Protein AF-A0A292IHE7-F1 (afdb_monomer)

Nearest PDB structures (foldseek):
  7bl6-assembly1_3  TM=9.713E-01  e=9.433E-06  Escherichia coli K-12
  8fn2-assembly1_g  TM=9.422E-01  e=2.121E-05  Borreliella burgdorferi B31
  4v7a-assembly1_B3  TM=9.054E-01  e=1.009E-05  Escherichia coli K-12
  7azs-assembly1_L35A  TM=9.244E-01  e=2.598E-05  Thermus thermophilus HB8
  6nsh-assembly2_Y8  TM=9.262E-01  e=7.653E-05  Thermus thermophilus HB8

Organism: NCBI:txid572419

Secondary structure (DSSP, 8-state):
------TTSHHHHHHHHHHHHHHHHHHHHTTTTHHHHHHHHHHHH--PPSS-SSTTS--------------HHHHHH-EE-TTSPEEEE-SSSSTT-TTS-HHHHHHHHSEEEPPHHHHHHHHHHHT-

Foldseek 3Di:
DDDDDDPPPPVVVVVVVVVVVVVVVVVVVVVVPVVVVVVVVVVVVPPDDPDPPVPVVPPDPPPPPDDDDADPVLVVAWDADPVRWIKGQAPDQPPPVVVDDPVVNVVRRDIDTDDPVCPVVSCSRGVD

InterPro domains:
  IPR001706 Large ribosomal subunit protein bL35 [MF_00514] (65-128)
  IPR001706 Large ribosomal subunit protein bL35 [PR00064] (67-84)
  IPR001706 Large ribosomal subunit protein bL35 [PR00064] (85-99)
  IPR001706 Large ribosomal subunit protein bL35 [PR00064] (100-118)
  IPR001706 Large ribosomal subunit protein bL35 [PTHR33343] (61-126)
  IPR001706 Large ribosomal subunit protein bL35 [TIGR00001] (66-127)
  IPR018265 Large ribosomal subunit protein bL35, conserved site [PS00936] (69-95)
  IPR021137 Large ribosomal subunit protein bL35-like [PF01632] (66-126)
  IPR037229 Large ribosomal subunit protein bL35 superfamily [G3DSA:4.10.410.60] (65-127)
  IPR037229 Large ribosomal subunit protein bL35 superfamily [SSF143034] (66-126)

Mean predicted aligned error: 18.73 Å

Sequence (128 aa):
MKSLINFSKVSWEWLVIVAKLVKSLAALLQICTKPWLYLTKIASQLKLQPGLMNLTIIQKEEVPMPKMKTKSAAAKRFKVTKTGKIKRKHAYTSHLAPNKTTKQKRQLRKVGVVHETQLKTIKALLQD

Radius of gyration: 48.32 Å; Cα contacts (8 Å, |Δi|>4): 58; chains: 1; bounding box: 78×92×119 Å

Solvent-accessible surface area (backbone atoms only — not comparable to full-atom values): 8335 Å² total; per-residue (Å²): 132,82,89,84,81,81,92,75,68,73,72,63,58,55,53,52,51,53,52,53,52,54,55,53,54,54,56,60,60,55,66,74,55,51,62,63,63,50,56,55,56,56,58,65,71,61,78,65,75,88,90,71,90,70,64,90,76,59,79,73,75,77,73,70,78,83,69,88,70,58,41,65,73,52,58,75,56,44,46,76,43,98,86,70,51,48,36,33,73,52,75,79,69,71,73,73,42,81,84,47,54,73,68,56,54,59,59,44,70,46,76,42,70,67,57,76,89,53,46,67,64,52,34,68,39,56,76,107

pLDDT: mean 74.95, std 18.29, range [40.03, 96.94]

Structure (mmCIF, N/CA/C/O backbone):
data_AF-A0A292IHE7-F1
#
_entry.id   AF-A0A292IHE7-F1
#
loop_
_atom_site.group_PDB
_atom_site.id
_atom_site.type_symbol
_atom_site.label_atom_id
_atom_site.label_alt_id
_atom_site.label_comp_id
_atom_site.label_asym_id
_atom_site.label_entity_id
_atom_site.label_seq_id
_atom_site.pdbx_PDB_ins_code
_atom_site.Cartn_x
_atom_site.Cartn_y
_atom_site.Cartn_z
_atom_site.occupancy
_atom_site.B_iso_or_equiv
_atom_site.auth_seq_id
_atom_site.auth_comp_id
_atom_site.auth_asym_id
_atom_site.auth_atom_id
_atom_site.pdbx_PDB_model_num
ATOM 1 N N . MET A 1 1 ? -57.594 -74.720 99.502 1.00 40.03 1 MET A N 1
ATOM 2 C CA . MET A 1 1 ? -58.174 -74.814 98.144 1.00 40.03 1 MET A CA 1
ATOM 3 C C . MET A 1 1 ? -58.340 -73.408 97.579 1.00 40.03 1 MET A C 1
ATOM 5 O O . MET A 1 1 ? -58.918 -72.585 98.265 1.00 40.03 1 MET A O 1
ATOM 9 N N . LYS A 1 2 ? -57.766 -73.172 96.387 1.00 43.69 2 LYS A N 1
ATOM 10 C CA . LYS A 1 2 ? -58.148 -72.218 95.319 1.00 43.69 2 LYS A CA 1
ATOM 11 C C . LYS A 1 2 ? -58.761 -70.878 95.770 1.00 43.69 2 LYS A C 1
ATOM 13 O O . LYS A 1 2 ? -59.907 -70.821 96.184 1.00 43.69 2 LYS A O 1
ATOM 18 N N . SER A 1 3 ? -57.995 -69.787 95.773 1.00 46.31 3 SER A N 1
ATOM 19 C CA . SER A 1 3 ? -57.832 -68.877 94.621 1.00 46.31 3 SER A CA 1
ATOM 20 C C . SER A 1 3 ? -59.163 -68.448 93.993 1.00 46.31 3 SER A C 1
ATOM 22 O O . SER A 1 3 ? -59.664 -69.109 93.084 1.00 46.31 3 SER A O 1
ATOM 24 N N . LEU A 1 4 ? -59.670 -67.289 94.407 1.00 53.81 4 LEU A N 1
ATOM 25 C CA . LEU A 1 4 ? -60.484 -66.451 93.535 1.00 53.81 4 LEU A CA 1
ATOM 26 C C . LEU A 1 4 ? -59.736 -65.140 93.311 1.00 53.81 4 LEU A C 1
ATOM 28 O O . LEU A 1 4 ? -59.506 -64.338 94.211 1.00 53.81 4 LEU A O 1
ATOM 32 N N . ILE A 1 5 ? -59.250 -65.047 92.081 1.00 57.84 5 ILE A N 1
ATOM 33 C CA . ILE A 1 5 ? -58.450 -63.990 91.489 1.00 57.84 5 ILE A CA 1
ATOM 34 C C . ILE A 1 5 ? -59.383 -62.817 91.182 1.00 57.84 5 ILE A C 1
ATOM 36 O O . ILE A 1 5 ? -60.389 -62.980 90.496 1.00 57.84 5 ILE A O 1
ATOM 40 N N . ASN A 1 6 ? -59.036 -61.633 91.684 1.00 52.97 6 ASN A N 1
ATOM 41 C CA . ASN A 1 6 ? -59.725 -60.385 91.372 1.00 52.97 6 ASN A CA 1
ATOM 42 C C . ASN A 1 6 ? -59.423 -59.966 89.921 1.00 52.97 6 ASN A C 1
ATOM 44 O O . ASN A 1 6 ? -58.315 -59.534 89.595 1.00 52.97 6 ASN A O 1
ATOM 48 N N . PHE A 1 7 ? -60.430 -60.087 89.057 1.00 54.72 7 PHE A N 1
ATOM 49 C CA . PHE A 1 7 ? -60.444 -59.680 87.650 1.00 54.72 7 PHE A CA 1
ATOM 50 C C . PHE A 1 7 ? -60.655 -58.159 87.523 1.00 54.72 7 PHE A C 1
ATOM 52 O O . PHE A 1 7 ? -61.673 -57.697 87.022 1.00 54.72 7 PHE A O 1
ATOM 59 N N . SER A 1 8 ? -59.726 -57.345 88.033 1.00 56.97 8 SER A N 1
ATOM 60 C CA . SER A 1 8 ? -59.827 -55.876 87.901 1.00 56.97 8 SER A CA 1
ATOM 61 C C . SER A 1 8 ? -58.521 -55.156 87.561 1.00 56.97 8 SER A C 1
ATOM 63 O O . SER A 1 8 ? -58.538 -5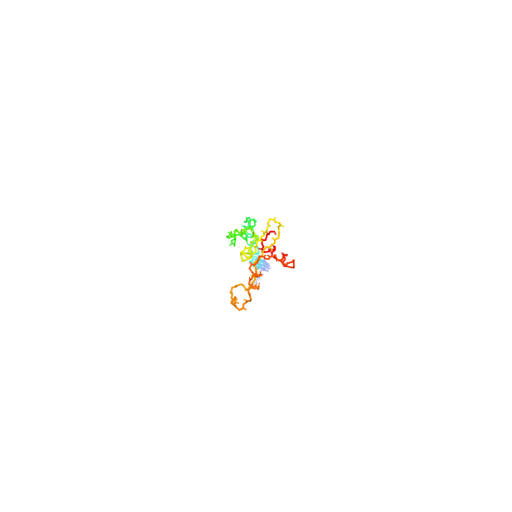3.955 87.302 1.00 56.97 8 SER A O 1
ATOM 65 N N . LYS A 1 9 ? -57.386 -55.865 87.481 1.00 51.75 9 LYS A N 1
ATOM 66 C CA . LYS A 1 9 ? -56.069 -55.240 87.237 1.00 51.75 9 LYS A CA 1
ATOM 67 C C . LYS A 1 9 ? -55.510 -55.379 85.817 1.00 51.75 9 LYS A C 1
ATOM 69 O O . LYS A 1 9 ? -54.511 -54.744 85.514 1.00 51.75 9 LYS A O 1
ATOM 74 N N . VAL A 1 10 ? -56.161 -56.119 84.916 1.00 56.53 10 VAL A N 1
ATOM 75 C CA . VAL A 1 10 ? -55.600 -56.378 83.570 1.00 56.53 10 VAL A CA 1
ATOM 76 C C . VAL A 1 10 ? -55.909 -55.257 82.558 1.00 56.53 10 VAL A C 1
ATOM 78 O O . VAL A 1 10 ? -55.227 -55.131 81.547 1.00 56.53 10 VAL A O 1
ATOM 81 N N . SER A 1 11 ? -56.878 -54.375 82.832 1.00 56.53 11 SER A N 1
ATOM 82 C CA . SER A 1 11 ? -57.312 -53.354 81.858 1.00 56.53 11 SER A CA 1
ATOM 83 C C . SER A 1 11 ? -56.408 -52.117 81.778 1.00 56.53 11 SER A C 1
ATOM 85 O O . SER A 1 11 ? -56.376 -51.455 80.744 1.00 56.53 11 SER A O 1
ATOM 87 N N . TRP A 1 12 ? -55.682 -51.776 82.845 1.00 56.81 12 TRP A N 1
ATOM 88 C CA . TRP A 1 12 ? -54.920 -50.520 82.908 1.00 56.81 12 TRP A CA 1
ATOM 89 C C . TRP A 1 12 ? -53.448 -50.689 82.521 1.00 56.81 12 TRP A C 1
ATOM 91 O O . TRP A 1 12 ? -52.843 -49.754 82.000 1.00 56.81 12 TRP A O 1
ATOM 101 N N . GLU A 1 13 ? -52.881 -51.887 82.676 1.00 66.12 13 GLU A N 1
ATOM 102 C CA . GLU A 1 13 ? -51.496 -52.158 82.269 1.00 66.12 13 GLU A CA 1
ATOM 103 C C . GLU A 1 13 ? -51.350 -52.242 80.743 1.00 66.12 13 GLU A C 1
ATOM 105 O O . GLU A 1 13 ? -50.416 -51.669 80.180 1.00 66.12 13 GLU A O 1
ATOM 110 N N . TRP A 1 14 ? -52.320 -52.845 80.045 1.00 61.38 14 TRP A N 1
ATOM 111 C CA . TRP A 1 14 ? -52.325 -52.906 78.579 1.00 61.38 14 TRP A CA 1
ATOM 112 C C . TRP A 1 14 ? -52.486 -51.529 77.927 1.00 61.38 14 TRP A C 1
ATOM 114 O O . TRP A 1 14 ? -51.802 -51.235 76.947 1.00 61.38 14 TRP 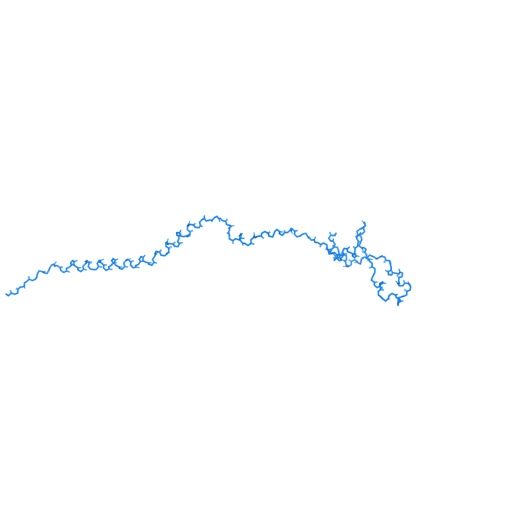A O 1
ATOM 124 N N . LEU A 1 15 ? -53.302 -50.642 78.504 1.00 66.88 15 LEU A N 1
ATOM 125 C CA . LEU A 1 15 ? -53.436 -49.261 78.024 1.00 66.88 15 LEU A CA 1
ATOM 126 C C . LEU A 1 15 ? -52.133 -48.464 78.180 1.00 66.88 15 LEU A C 1
ATOM 128 O O . LEU A 1 15 ? -51.765 -47.701 77.286 1.00 66.88 15 LEU A O 1
ATOM 132 N N . VAL A 1 16 ? -51.388 -48.674 79.270 1.00 70.12 16 VAL A N 1
ATOM 133 C CA . VAL A 1 16 ? -50.078 -48.033 79.476 1.00 70.12 16 VAL A CA 1
ATOM 134 C C . VAL A 1 16 ? -49.032 -48.574 78.497 1.00 70.12 16 VAL A C 1
ATOM 136 O O . VAL A 1 16 ? -48.207 -47.801 78.003 1.00 70.12 16 VAL A O 1
ATOM 139 N N . ILE A 1 17 ? -49.072 -49.867 78.171 1.00 71.94 17 ILE A N 1
ATOM 140 C CA . ILE A 1 17 ? -48.170 -50.481 77.186 1.00 71.94 17 ILE A CA 1
ATOM 141 C C . ILE A 1 17 ? -48.469 -49.955 75.776 1.00 71.94 17 ILE A C 1
ATOM 143 O O . ILE A 1 17 ? -47.548 -49.503 75.095 1.00 71.94 17 ILE A O 1
ATOM 147 N N . VAL A 1 18 ? -49.742 -49.903 75.367 1.00 72.12 18 VAL A N 1
ATOM 148 C CA . VAL A 1 18 ? -50.152 -49.338 74.068 1.00 72.12 18 VAL A CA 1
ATOM 149 C C . VAL A 1 18 ? -49.780 -47.851 73.976 1.00 72.12 18 VAL A C 1
ATOM 151 O O . VAL A 1 18 ? -49.217 -47.417 72.971 1.00 72.12 18 VAL A O 1
ATOM 154 N N . ALA A 1 19 ? -49.972 -47.071 75.045 1.00 69.50 19 ALA A N 1
ATOM 155 C CA . ALA A 1 19 ? -49.578 -45.660 75.079 1.00 69.50 19 ALA A CA 1
ATOM 156 C C . ALA A 1 19 ? -48.050 -45.450 75.022 1.00 69.50 19 ALA A C 1
ATOM 158 O O . ALA A 1 19 ? -47.587 -44.486 74.405 1.00 69.50 19 ALA A O 1
ATOM 159 N N . LYS A 1 20 ? -47.251 -46.337 75.634 1.00 70.75 20 LYS A N 1
ATOM 160 C CA . LYS A 1 20 ? -45.780 -46.325 75.512 1.00 70.75 20 LYS A CA 1
ATOM 161 C C . LYS A 1 20 ? -45.330 -46.688 74.093 1.00 70.75 20 LYS A C 1
ATOM 163 O O . LYS A 1 20 ? -44.393 -46.069 73.591 1.00 70.75 20 LYS A O 1
ATOM 168 N N . LEU A 1 21 ? -46.030 -47.606 73.423 1.00 70.50 21 LEU A N 1
ATOM 169 C CA . LEU A 1 21 ? -45.733 -48.009 72.045 1.00 70.50 21 LEU A CA 1
ATOM 170 C C . LEU A 1 21 ? -46.022 -46.876 71.042 1.00 70.50 21 LEU A C 1
ATOM 172 O O . LEU A 1 21 ? -45.179 -46.563 70.202 1.00 70.50 21 LEU A O 1
ATOM 176 N N . VAL A 1 22 ? -47.159 -46.185 71.190 1.00 69.50 22 VAL A N 1
ATOM 177 C CA . VAL A 1 22 ? -47.534 -45.034 70.340 1.00 69.50 22 VAL A CA 1
ATOM 178 C C . VAL A 1 22 ? -46.568 -43.855 70.523 1.00 69.50 22 VAL A C 1
ATOM 180 O O . VAL A 1 22 ? -46.168 -43.221 69.546 1.00 69.50 22 VAL A O 1
ATOM 183 N N . LYS A 1 23 ? -46.117 -43.586 71.756 1.00 63.31 23 LYS A N 1
ATOM 184 C CA . LYS A 1 23 ? -45.116 -42.537 72.031 1.00 63.31 23 LYS A CA 1
ATOM 185 C C . LYS A 1 23 ? -43.727 -42.877 71.473 1.00 63.31 23 LYS A C 1
ATOM 187 O O . LYS A 1 23 ? -43.002 -41.967 71.078 1.00 63.31 23 LYS A O 1
ATOM 192 N N . SER A 1 24 ? -43.370 -44.161 71.395 1.00 65.31 24 SER A N 1
ATOM 193 C CA . SER A 1 24 ? -42.098 -44.611 70.813 1.00 65.31 24 SER A CA 1
ATOM 194 C C . SER A 1 24 ? -42.094 -44.516 69.277 1.00 65.31 24 SER A C 1
ATOM 196 O O . SER A 1 24 ? -41.114 -44.055 68.693 1.00 65.31 24 SER A O 1
ATOM 198 N N . LEU A 1 25 ? -43.223 -44.815 68.618 1.00 65.25 25 LEU A N 1
ATOM 199 C CA . LEU A 1 25 ? -43.387 -44.607 67.170 1.00 65.25 25 LEU A CA 1
ATOM 200 C C . LEU A 1 25 ? -43.362 -43.120 66.764 1.00 65.25 25 LEU A C 1
ATOM 202 O O . LEU A 1 25 ? -42.773 -42.774 65.740 1.00 65.25 25 LEU A O 1
ATOM 206 N N . ALA A 1 26 ? -43.938 -42.224 67.572 1.00 62.81 26 ALA A N 1
ATOM 207 C CA . ALA A 1 26 ? -43.907 -40.781 67.304 1.00 62.81 26 ALA A CA 1
ATOM 208 C C . ALA A 1 26 ? -42.484 -40.184 67.376 1.00 62.81 26 ALA A C 1
ATOM 210 O O . ALA A 1 26 ? -42.155 -39.275 66.612 1.00 62.81 26 ALA A O 1
ATOM 211 N N . ALA A 1 27 ? -41.617 -40.729 68.238 1.00 60.53 27 ALA A N 1
ATOM 212 C CA . ALA A 1 27 ? -40.221 -40.301 68.355 1.00 60.53 27 ALA A CA 1
ATOM 213 C C . ALA A 1 27 ? -39.372 -40.696 67.129 1.00 60.53 27 ALA A C 1
ATOM 215 O O . ALA A 1 27 ? -38.483 -39.942 66.727 1.00 60.53 27 ALA A O 1
ATOM 216 N N . LEU A 1 28 ? -39.682 -41.827 66.483 1.00 61.31 28 LEU A N 1
AT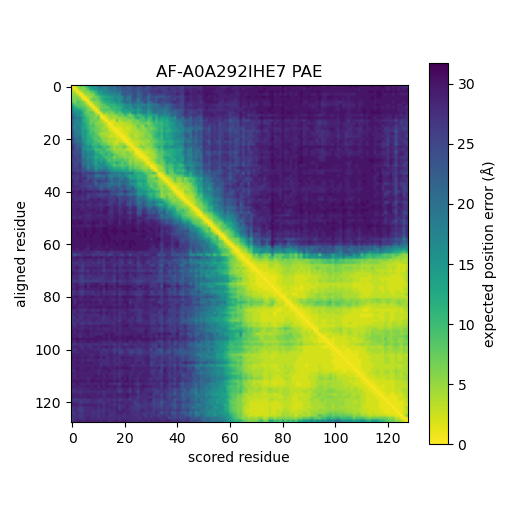OM 217 C CA . LEU A 1 28 ? -39.019 -42.266 65.248 1.00 61.31 28 LEU A CA 1
ATOM 218 C C . LEU A 1 28 ? -39.412 -41.401 64.034 1.00 61.31 28 LEU A C 1
ATOM 220 O O . LEU A 1 28 ? -38.574 -41.120 63.178 1.00 61.31 28 LEU A O 1
ATOM 224 N N . LEU A 1 29 ? -40.640 -40.873 64.005 1.00 59.25 29 LEU A N 1
ATOM 225 C CA . LEU A 1 29 ? -41.103 -39.916 62.986 1.00 59.25 29 LEU A CA 1
ATOM 226 C C . LEU A 1 29 ? -40.439 -38.527 63.095 1.00 59.25 29 LEU A C 1
ATOM 228 O O . LEU A 1 29 ? -40.374 -37.791 62.110 1.00 59.25 29 LEU A O 1
ATOM 232 N N . GLN A 1 30 ? -39.885 -38.164 64.256 1.00 56.44 30 GLN A N 1
ATOM 233 C CA . GLN A 1 30 ? -39.194 -36.882 64.470 1.00 56.44 30 GLN A CA 1
ATOM 234 C C . GLN A 1 30 ? -37.696 -36.901 64.138 1.00 56.44 30 GLN A C 1
ATOM 236 O O . GLN A 1 30 ? -37.070 -35.838 64.116 1.00 56.44 30 GLN A O 1
ATOM 241 N N . ILE A 1 31 ? -37.118 -38.066 63.832 1.00 58.31 31 ILE A N 1
ATOM 242 C CA . ILE A 1 31 ? -35.734 -38.180 63.344 1.00 58.31 31 ILE A CA 1
ATOM 243 C C . ILE A 1 31 ? -35.664 -37.899 61.830 1.00 58.31 31 ILE A C 1
ATOM 245 O O . ILE A 1 31 ? -34.673 -37.347 61.359 1.00 58.31 31 ILE A O 1
ATOM 249 N N . CYS A 1 32 ? -36.741 -38.149 61.073 1.00 54.09 32 CYS A N 1
ATOM 250 C CA . CYS A 1 32 ? -36.788 -37.889 59.625 1.00 54.09 32 CYS A CA 1
ATOM 251 C C . CYS A 1 32 ? -37.187 -36.455 59.216 1.00 54.09 32 CYS A C 1
ATOM 253 O O . CYS A 1 32 ? -36.951 -36.078 58.073 1.00 54.09 32 CYS A O 1
ATOM 255 N N . THR A 1 33 ? -37.756 -35.623 60.100 1.00 54.34 33 THR A N 1
ATOM 256 C CA . THR A 1 33 ? -38.211 -34.255 59.736 1.00 54.34 33 THR A CA 1
ATOM 257 C C . THR A 1 33 ? -37.251 -33.134 60.141 1.00 54.34 33 THR A C 1
ATOM 259 O O . THR A 1 33 ? -37.334 -32.016 59.630 1.00 54.34 33 THR A O 1
ATOM 262 N N . LYS A 1 34 ? -36.291 -33.407 61.029 1.00 53.88 34 LYS A N 1
ATOM 263 C CA . LYS A 1 34 ? -35.301 -32.416 61.484 1.00 53.88 34 LYS A CA 1
ATOM 264 C C . LYS A 1 34 ? -34.150 -32.098 60.510 1.00 53.88 34 LYS A C 1
ATOM 266 O O . LYS A 1 34 ? -33.569 -31.026 60.684 1.00 53.88 34 LYS A O 1
ATOM 271 N N . PRO A 1 35 ? -33.837 -32.898 59.467 1.00 54.22 35 PRO A N 1
ATOM 272 C CA . PRO A 1 35 ? -32.887 -32.472 58.434 1.00 54.22 35 PRO A CA 1
ATOM 273 C C . PRO A 1 35 ? -33.396 -31.269 57.623 1.00 54.22 35 PRO A C 1
ATOM 275 O O . PRO A 1 35 ? -32.624 -30.369 57.298 1.00 54.22 35 PRO A O 1
ATOM 278 N N . TRP A 1 36 ? -34.708 -31.194 57.362 1.00 52.53 36 TRP A N 1
ATOM 279 C CA . TRP A 1 36 ? -35.309 -30.110 56.571 1.00 52.53 36 TRP A CA 1
ATOM 280 C C . TRP A 1 36 ? -35.261 -28.759 57.307 1.00 52.53 36 TRP A C 1
ATOM 282 O O . TRP A 1 36 ? -34.972 -27.727 56.705 1.00 52.53 36 TRP A O 1
ATOM 292 N N . LEU A 1 37 ? -35.471 -28.752 58.628 1.00 56.94 37 LEU A N 1
ATOM 293 C CA . LEU A 1 37 ? -35.413 -27.534 59.453 1.00 56.94 37 LEU A CA 1
ATOM 294 C C . LEU A 1 37 ? -33.982 -27.062 59.766 1.00 56.94 37 LEU A C 1
ATOM 296 O O . LEU A 1 37 ? -33.786 -25.905 60.137 1.00 56.94 37 LEU A O 1
ATOM 300 N N . TYR A 1 38 ? -32.977 -27.926 59.609 1.00 57.38 38 TYR A N 1
ATOM 301 C CA . TYR A 1 38 ? -31.568 -27.536 59.719 1.00 57.38 38 TYR A CA 1
ATOM 302 C C . TYR A 1 38 ? -31.056 -26.909 58.408 1.00 57.38 38 TYR A C 1
ATOM 304 O O . TYR A 1 38 ? -30.306 -25.932 58.438 1.00 57.38 38 TYR A O 1
ATOM 312 N N . LEU A 1 39 ? -31.558 -27.373 57.256 1.00 56.34 39 LEU A N 1
ATOM 313 C CA . LEU A 1 39 ? -31.250 -26.809 55.936 1.00 56.34 39 LEU A CA 1
ATOM 314 C C . LEU A 1 39 ? -31.802 -25.385 55.738 1.00 56.34 39 LEU A C 1
ATOM 316 O O . LEU A 1 39 ? -31.134 -24.550 55.128 1.00 56.34 39 LEU A O 1
ATOM 320 N N . THR A 1 40 ? -32.963 -25.048 56.308 1.00 58.22 40 THR A N 1
ATOM 321 C CA . THR A 1 40 ? -33.513 -23.680 56.214 1.00 58.22 40 THR A CA 1
ATOM 322 C C . THR A 1 40 ? -32.809 -22.678 57.134 1.00 58.22 40 THR A C 1
ATOM 324 O O . THR A 1 40 ? -32.756 -21.488 56.823 1.00 58.22 40 THR A O 1
ATOM 327 N N . LYS A 1 41 ? -32.209 -23.137 58.239 1.00 55.47 41 LYS A N 1
ATOM 328 C CA . LYS A 1 41 ? -31.464 -22.281 59.179 1.00 55.47 41 LYS A CA 1
ATOM 329 C C . LYS A 1 41 ? -30.033 -21.988 58.710 1.00 55.47 41 LYS A C 1
ATOM 331 O O . LYS A 1 41 ? -29.528 -20.899 58.969 1.00 55.47 41 LYS A O 1
ATOM 336 N N . ILE A 1 42 ? -29.417 -22.903 57.952 1.00 56.28 42 ILE A N 1
ATOM 337 C CA . ILE A 1 42 ? -28.174 -22.632 57.203 1.00 56.28 42 ILE A CA 1
ATOM 338 C C . ILE A 1 42 ? -28.448 -21.643 56.058 1.00 56.28 42 ILE A C 1
ATOM 340 O O . ILE A 1 42 ? -27.685 -20.696 55.870 1.00 56.28 4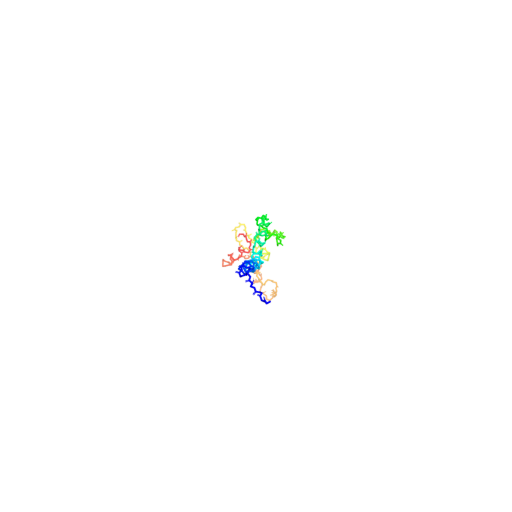2 ILE A O 1
ATOM 344 N N . ALA A 1 43 ? -29.578 -21.781 55.355 1.00 54.72 43 ALA A N 1
AT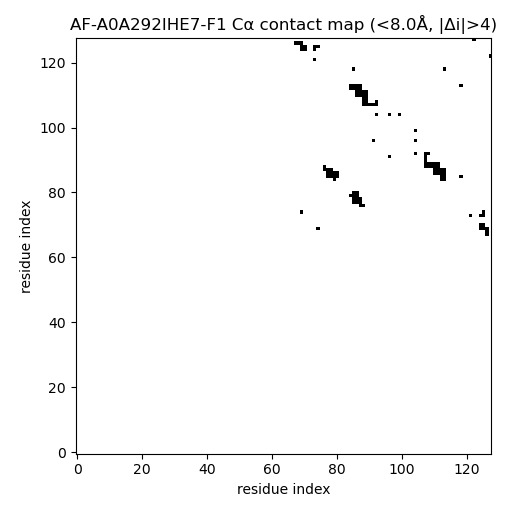OM 345 C CA . ALA A 1 43 ? -29.968 -20.844 54.299 1.00 54.72 43 ALA A CA 1
ATOM 346 C C . ALA A 1 43 ? -30.254 -19.417 54.819 1.00 54.72 43 ALA A C 1
ATOM 348 O O . ALA A 1 43 ? -30.042 -18.451 54.090 1.00 54.72 43 ALA A O 1
ATOM 349 N N . SER A 1 44 ? -30.682 -19.249 56.080 1.00 56.62 44 SER A N 1
ATOM 350 C CA . SER A 1 44 ? -30.944 -17.918 56.655 1.00 56.62 44 SER A CA 1
ATOM 351 C C . SER A 1 44 ? -29.695 -17.190 57.172 1.00 56.62 44 SER A C 1
ATOM 353 O O . SER A 1 44 ? -29.753 -15.977 57.362 1.00 56.62 44 SER A O 1
ATOM 355 N N . GLN A 1 45 ? -28.588 -17.902 57.421 1.00 53.09 45 GLN A N 1
ATOM 356 C CA . GLN A 1 45 ? -27.300 -17.327 57.851 1.00 53.09 45 GLN A CA 1
ATOM 357 C C . GLN A 1 45 ? -26.399 -16.927 56.668 1.00 53.09 45 GLN A C 1
ATOM 359 O O . GLN A 1 45 ? -25.421 -16.210 56.848 1.00 53.09 45 GLN A O 1
ATOM 364 N N . LEU A 1 46 ? -26.767 -17.294 55.438 1.00 54.16 46 LEU A N 1
ATOM 365 C CA . LEU A 1 46 ? -26.173 -16.774 54.204 1.00 54.16 46 LEU A CA 1
ATOM 366 C C . LEU A 1 46 ? -26.988 -15.589 53.664 1.00 54.16 46 LEU A C 1
ATOM 368 O O . LEU A 1 46 ? -27.326 -15.516 52.488 1.00 54.16 46 LEU A O 1
ATOM 372 N N . LYS A 1 47 ? -27.271 -14.608 54.524 1.00 56.28 47 LYS A N 1
ATOM 373 C CA . LYS A 1 47 ? -27.459 -13.219 54.080 1.00 56.28 47 LYS A CA 1
ATOM 374 C C . LYS A 1 47 ? -26.088 -12.541 54.032 1.00 56.28 47 LYS A C 1
ATOM 376 O O . LYS A 1 47 ? -25.836 -11.568 54.735 1.00 56.28 47 LYS A O 1
ATOM 381 N N . LEU A 1 48 ? -25.195 -13.086 53.207 1.00 53.53 48 LEU A N 1
ATOM 382 C CA . LEU A 1 48 ? -24.087 -12.313 52.662 1.00 53.53 48 LEU A CA 1
ATOM 383 C C . LEU A 1 48 ? -24.591 -11.614 51.401 1.00 53.53 48 LEU A C 1
ATOM 385 O O . LEU A 1 48 ? -25.457 -12.106 50.683 1.00 53.53 48 LEU A O 1
ATOM 389 N N . GLN A 1 49 ? -24.099 -10.402 51.234 1.00 49.12 49 GLN A N 1
ATOM 390 C CA . GLN A 1 49 ? -24.599 -9.375 50.343 1.00 49.12 49 GLN A CA 1
ATOM 391 C C . GLN A 1 49 ? -24.763 -9.821 48.873 1.00 49.12 49 GLN A C 1
ATOM 393 O O . GLN A 1 49 ? -24.047 -10.701 48.391 1.00 49.12 49 GLN A O 1
ATOM 398 N N . PRO A 1 50 ? -25.720 -9.197 48.159 1.00 60.31 50 PRO A N 1
ATOM 399 C CA . PRO A 1 50 ? -26.037 -9.483 46.763 1.00 60.31 50 PRO A CA 1
ATOM 400 C C . PRO A 1 50 ? -24.830 -9.226 45.848 1.00 60.31 50 PRO A C 1
ATOM 402 O O . PRO A 1 50 ? -24.156 -8.211 45.981 1.00 60.31 50 PRO A O 1
ATOM 405 N N . GLY A 1 51 ? -24.592 -10.117 44.879 1.00 52.28 51 GLY A N 1
ATOM 406 C CA . GLY A 1 51 ? -23.692 -9.840 43.751 1.00 52.28 51 GLY A CA 1
ATOM 407 C C . GLY A 1 51 ? -22.206 -10.160 43.947 1.00 52.28 51 GLY A C 1
ATOM 408 O O . GLY A 1 51 ? -21.368 -9.416 43.454 1.00 52.28 51 GLY A O 1
ATOM 409 N N . LEU A 1 52 ? -21.856 -11.262 44.621 1.00 48.56 52 LEU A N 1
ATOM 410 C CA . LEU A 1 52 ? -20.452 -11.662 44.815 1.00 48.56 52 LEU A CA 1
ATOM 411 C C . LEU A 1 52 ? -20.207 -13.171 44.632 1.00 48.56 52 LEU A C 1
ATOM 413 O O . LEU A 1 52 ? -19.582 -13.818 45.457 1.00 48.56 52 LEU A O 1
ATOM 417 N N . MET A 1 53 ? -20.679 -13.739 43.517 1.00 48.09 53 MET A N 1
ATOM 418 C CA . MET A 1 53 ? -20.244 -15.060 43.005 1.00 48.09 53 MET A CA 1
ATOM 419 C C . MET A 1 53 ? -19.838 -14.988 41.520 1.00 48.09 53 MET A C 1
ATOM 421 O O . MET A 1 53 ? -19.920 -15.955 40.772 1.00 48.09 53 MET A O 1
ATOM 425 N N . ASN A 1 54 ? -19.374 -13.816 41.090 1.00 53.12 54 ASN A N 1
ATOM 426 C CA . ASN A 1 54 ? -18.636 -13.582 39.847 1.00 53.12 54 ASN A CA 1
ATOM 427 C C . ASN A 1 54 ? -17.361 -12.745 40.084 1.00 53.12 54 ASN A C 1
ATOM 429 O O . ASN A 1 54 ? -16.682 -12.381 39.134 1.00 53.12 54 ASN A O 1
ATOM 433 N N . LEU A 1 55 ? -16.997 -12.462 41.341 1.00 51.22 55 LEU A N 1
ATOM 434 C CA . LEU A 1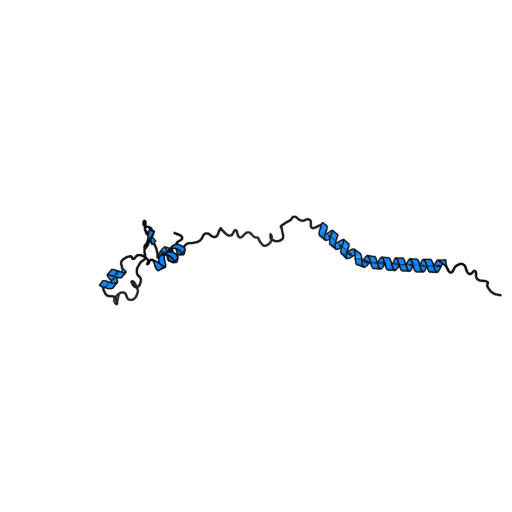 55 ? -15.904 -11.546 41.701 1.00 51.22 55 LEU A CA 1
ATOM 435 C C . LEU A 1 55 ? -14.577 -12.223 42.082 1.00 51.22 55 LEU A C 1
ATOM 437 O O . LEU A 1 55 ? -13.612 -11.534 42.387 1.00 51.22 55 LEU A O 1
ATOM 441 N N . THR A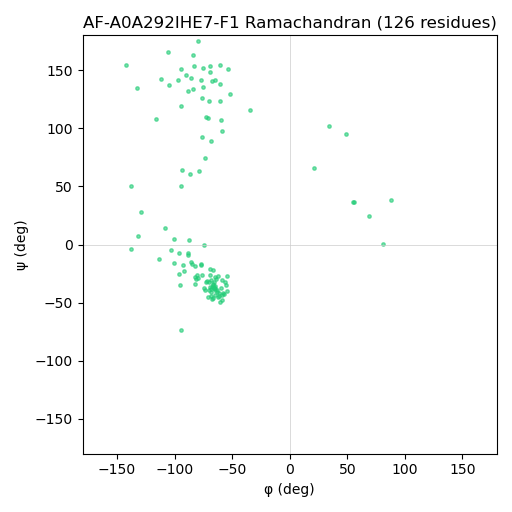 1 56 ? -14.472 -13.548 41.965 1.00 46.81 56 THR A N 1
ATOM 442 C CA . THR A 1 56 ? -13.202 -14.294 42.109 1.00 46.81 56 THR A CA 1
ATOM 443 C C . THR A 1 56 ? -12.669 -14.856 40.786 1.00 46.81 56 THR A C 1
ATOM 445 O O . THR A 1 56 ? -11.761 -15.678 40.787 1.00 46.81 56 THR A O 1
ATOM 448 N N . ILE A 1 57 ? -13.196 -14.386 39.647 1.00 52.66 57 ILE A N 1
ATOM 449 C CA . ILE A 1 57 ? -12.570 -14.532 38.313 1.00 52.66 57 ILE A CA 1
ATOM 450 C C . ILE A 1 57 ? -12.149 -13.159 37.750 1.00 52.66 57 ILE A C 1
ATOM 452 O O . ILE A 1 57 ? -11.348 -13.070 36.826 1.00 52.66 57 ILE A O 1
ATOM 456 N N . ILE A 1 58 ? -12.600 -12.055 38.350 1.00 50.69 58 ILE A N 1
ATOM 457 C CA . ILE A 1 58 ? -12.294 -10.699 37.886 1.00 50.69 58 ILE A CA 1
ATOM 458 C C . ILE A 1 58 ? -11.066 -10.180 38.646 1.00 50.69 58 ILE A C 1
ATOM 460 O O . ILE A 1 58 ? -11.123 -9.187 39.367 1.00 50.69 58 ILE A O 1
ATOM 464 N N . GLN A 1 59 ? -9.911 -10.817 38.449 1.00 53.38 59 GLN A N 1
ATOM 465 C CA . GLN A 1 59 ? -8.658 -10.061 38.482 1.00 53.38 59 GLN A CA 1
ATOM 466 C C . GLN A 1 59 ? -8.594 -9.252 37.189 1.00 53.38 59 GLN A C 1
ATOM 468 O O . GLN A 1 59 ? -7.929 -9.629 36.240 1.00 53.38 59 GLN A O 1
ATOM 473 N N . LYS A 1 60 ? -9.404 -8.192 37.149 1.00 55.22 60 LYS A N 1
ATOM 474 C CA . LYS A 1 60 ? -9.153 -6.923 36.471 1.00 55.22 60 LYS A CA 1
ATOM 475 C C . LYS A 1 60 ? -8.101 -6.965 35.342 1.00 55.22 60 LYS A C 1
ATOM 477 O O . LYS A 1 60 ? -7.085 -6.286 35.419 1.00 55.22 60 LYS A O 1
ATOM 482 N N . GLU A 1 61 ? -8.373 -7.681 34.254 1.00 59.91 61 GLU A N 1
ATOM 483 C CA . GLU A 1 61 ? -7.882 -7.247 32.951 1.00 59.91 61 GLU A CA 1
ATOM 484 C C . GLU A 1 61 ? -8.805 -6.098 32.556 1.00 59.91 61 GLU A C 1
ATOM 486 O O . GLU A 1 61 ? -9.905 -6.305 32.042 1.00 59.91 61 GLU A O 1
ATOM 491 N N . GLU A 1 62 ? -8.419 -4.865 32.893 1.00 62.28 62 GLU A N 1
ATOM 492 C CA . GLU A 1 62 ? -9.027 -3.704 32.252 1.00 62.28 62 GLU A CA 1
ATOM 493 C C . GLU A 1 62 ? -8.767 -3.866 30.758 1.00 62.28 62 GLU A C 1
ATOM 495 O O . GLU A 1 62 ? -7.669 -3.585 30.286 1.00 62.28 62 GLU A O 1
ATOM 500 N N . VAL A 1 63 ? -9.751 -4.383 30.020 1.00 66.44 63 VAL A N 1
ATOM 501 C CA . VAL A 1 63 ? -9.713 -4.402 28.564 1.00 66.44 63 VAL A CA 1
ATOM 502 C C . VAL A 1 63 ? -9.611 -2.934 28.167 1.00 66.44 63 VAL A C 1
ATOM 504 O O . VAL A 1 63 ? -10.593 -2.201 28.343 1.00 66.44 63 VAL A O 1
ATOM 507 N N . PRO A 1 64 ? -8.451 -2.448 27.683 1.00 73.12 64 PRO A N 1
ATOM 508 C CA . PRO A 1 64 ? -8.387 -1.083 27.212 1.00 73.12 64 PRO A CA 1
ATOM 509 C C . PRO A 1 64 ? -9.400 -1.012 26.079 1.00 73.12 64 PRO A C 1
ATOM 511 O O . PRO A 1 64 ? -9.336 -1.829 25.156 1.00 73.12 64 PRO A O 1
ATOM 514 N N . MET A 1 65 ? -10.358 -0.088 26.192 1.00 83.00 65 MET A N 1
ATOM 515 C CA . MET A 1 65 ? -11.412 0.130 25.201 1.00 83.00 65 MET A CA 1
ATOM 516 C C . MET A 1 65 ? -10.841 -0.123 23.798 1.00 83.00 65 MET A C 1
ATOM 518 O O . MET A 1 65 ? -9.886 0.572 23.419 1.00 83.00 65 MET A O 1
ATOM 522 N N . PRO A 1 66 ? -11.338 -1.139 23.060 1.00 83.25 66 PRO A N 1
ATOM 523 C CA . PRO A 1 66 ? -10.671 -1.627 21.864 1.00 83.25 66 PRO A CA 1
ATOM 524 C C . PRO A 1 66 ? -10.750 -0.564 20.773 1.00 83.25 66 PRO A C 1
ATOM 526 O O . PRO A 1 66 ? -11.676 -0.506 19.968 1.00 83.25 66 PRO A O 1
ATOM 529 N N . LYS A 1 67 ? -9.751 0.318 20.752 1.00 86.25 67 LYS A N 1
ATOM 530 C CA . LYS A 1 67 ? -9.595 1.305 19.696 1.00 86.25 67 LYS A CA 1
ATOM 531 C C . LYS A 1 67 ? -9.188 0.548 18.449 1.00 86.25 67 LYS A C 1
ATOM 533 O O . LYS A 1 67 ? -8.157 -0.132 18.454 1.00 86.25 67 LYS A O 1
ATOM 538 N N . MET A 1 68 ? -9.968 0.700 17.382 1.00 87.94 68 MET A N 1
ATOM 539 C CA . MET A 1 68 ? -9.572 0.182 16.083 1.00 87.94 68 MET A CA 1
ATOM 540 C C . MET A 1 68 ? -8.156 0.686 15.772 1.00 87.94 68 MET A C 1
ATOM 542 O O . MET A 1 68 ? -7.846 1.863 15.959 1.00 87.94 68 MET A O 1
ATOM 546 N N . LYS A 1 69 ? -7.263 -0.235 15.400 1.00 88.69 69 LYS A N 1
ATOM 547 C CA . LYS A 1 69 ? -5.862 0.075 15.095 1.00 88.69 69 LYS A CA 1
ATOM 548 C C . LYS A 1 69 ? -5.652 0.037 13.599 1.00 88.69 69 LYS A C 1
ATOM 550 O O . LYS A 1 69 ? -6.134 -0.883 12.934 1.00 88.69 69 LYS A O 1
ATOM 555 N N . THR A 1 70 ? -4.917 1.004 13.079 1.00 93.94 70 THR A N 1
ATOM 556 C CA . THR A 1 70 ? -4.554 1.013 11.668 1.00 93.94 70 THR A CA 1
ATOM 557 C C . THR A 1 70 ? -3.646 -0.175 11.372 1.00 93.94 70 THR A C 1
ATOM 559 O O . THR A 1 70 ? -2.794 -0.567 12.179 1.00 93.94 70 THR A O 1
ATOM 562 N N . LYS A 1 71 ? -3.817 -0.800 10.205 1.00 94.38 71 LYS A N 1
ATOM 563 C CA . LYS A 1 71 ? -2.913 -1.882 9.803 1.00 94.38 71 LYS A CA 1
ATOM 564 C C . LYS A 1 71 ? -1.574 -1.262 9.414 1.00 94.38 71 LYS A C 1
ATOM 566 O O . LYS A 1 71 ? -1.451 -0.628 8.367 1.00 94.38 71 LYS A O 1
ATOM 571 N N . SER A 1 72 ? -0.548 -1.486 10.234 1.00 92.62 72 SER A N 1
ATOM 572 C CA . SER A 1 72 ? 0.787 -0.894 10.055 1.00 92.62 72 SER A CA 1
ATOM 573 C C . SER A 1 72 ? 1.390 -1.181 8.672 1.00 92.62 72 SER A C 1
ATOM 575 O O . SER A 1 72 ? 2.028 -0.313 8.076 1.00 92.62 72 SER A O 1
ATOM 577 N N . ALA A 1 73 ? 1.133 -2.363 8.103 1.00 93.56 73 ALA A N 1
ATOM 578 C CA . ALA A 1 73 ? 1.542 -2.714 6.744 1.00 93.56 73 ALA A CA 1
ATOM 579 C C . ALA A 1 73 ? 0.889 -1.823 5.670 1.00 93.56 73 ALA A C 1
ATOM 581 O O . ALA A 1 73 ? 1.560 -1.428 4.714 1.00 93.56 73 ALA A O 1
ATOM 582 N N . ALA A 1 74 ? -0.392 -1.477 5.832 1.00 94.06 74 ALA A N 1
ATOM 583 C CA . ALA A 1 74 ? -1.108 -0.584 4.923 1.00 94.06 74 ALA A CA 1
ATOM 584 C C . ALA A 1 74 ? -0.612 0.863 5.072 1.00 94.06 74 ALA A C 1
ATOM 586 O O . ALA A 1 74 ? -0.276 1.491 4.070 1.00 94.06 74 ALA A O 1
ATOM 587 N N . ALA A 1 75 ? -0.444 1.349 6.306 1.00 93.19 75 ALA A N 1
ATOM 588 C CA . ALA A 1 75 ? 0.049 2.703 6.594 1.00 93.19 75 ALA A CA 1
ATOM 589 C C . ALA A 1 75 ? 1.481 2.969 6.079 1.00 93.19 75 ALA A C 1
ATOM 591 O O . ALA A 1 75 ? 1.850 4.108 5.765 1.00 93.19 75 ALA A O 1
ATOM 592 N N . LYS A 1 76 ? 2.304 1.916 5.967 1.00 94.31 76 LYS A N 1
ATOM 593 C CA . LYS A 1 76 ? 3.636 1.976 5.338 1.00 94.31 76 LYS A CA 1
ATOM 594 C C . LYS A 1 76 ? 3.564 2.096 3.810 1.00 94.31 76 LYS A C 1
ATOM 596 O O . LYS A 1 76 ? 4.443 2.708 3.208 1.00 94.31 76 LYS A O 1
ATOM 601 N N . ARG A 1 77 ? 2.543 1.511 3.176 1.00 93.88 77 ARG A N 1
ATOM 602 C CA . ARG A 1 77 ? 2.425 1.390 1.709 1.00 93.88 77 ARG A CA 1
ATOM 603 C C . ARG A 1 77 ? 1.598 2.505 1.068 1.00 93.88 77 ARG A C 1
ATOM 605 O O . ARG A 1 77 ? 1.918 2.922 -0.045 1.00 93.88 77 ARG A O 1
ATOM 612 N N . PHE A 1 78 ? 0.561 2.976 1.754 1.00 94.44 78 PHE A N 1
ATOM 613 C CA . PHE A 1 78 ? -0.387 3.971 1.260 1.00 94.44 78 PHE A CA 1
ATOM 614 C C . PHE A 1 78 ? -0.244 5.283 2.025 1.00 94.44 78 PHE A C 1
ATOM 616 O O . PHE A 1 78 ? 0.001 5.282 3.230 1.00 94.44 78 PHE A O 1
ATOM 623 N N . LYS A 1 79 ? -0.386 6.406 1.316 1.00 92.12 79 LYS A N 1
ATOM 624 C CA . LYS A 1 79 ? -0.368 7.750 1.909 1.00 92.12 79 LYS A CA 1
ATOM 625 C C . LYS A 1 79 ? -1.530 8.577 1.381 1.00 92.12 79 LYS A C 1
ATOM 627 O O . LYS A 1 79 ? -1.766 8.597 0.170 1.00 92.12 79 LYS A O 1
ATOM 632 N N . VAL A 1 80 ? -2.216 9.273 2.279 1.00 92.81 80 VAL A N 1
ATOM 633 C CA . VAL A 1 80 ? -3.311 10.184 1.941 1.00 92.81 80 VAL A CA 1
ATOM 634 C C . VAL A 1 80 ? -2.729 11.546 1.568 1.00 92.81 80 VAL A C 1
ATOM 636 O O . VAL A 1 80 ? -1.805 12.054 2.200 1.00 92.81 80 VAL A O 1
ATOM 639 N N . THR A 1 81 ? -3.210 12.110 0.467 1.00 92.56 81 THR A N 1
ATOM 640 C CA . THR A 1 81 ? -2.871 13.478 0.050 1.00 92.56 81 THR A CA 1
ATOM 641 C C . THR A 1 81 ? -3.759 14.494 0.751 1.00 92.56 81 THR A C 1
ATOM 643 O O . THR A 1 81 ? -4.844 14.150 1.199 1.00 92.56 81 THR A O 1
ATOM 646 N N . LYS A 1 82 ? -3.363 15.772 0.754 1.00 88.81 82 LYS A N 1
ATOM 647 C CA . LYS A 1 82 ? -4.199 16.864 1.285 1.00 88.81 82 LYS A CA 1
ATOM 648 C C . LYS A 1 82 ? -5.601 16.927 0.648 1.00 88.81 82 LYS A C 1
ATOM 650 O O . LYS A 1 82 ? -6.539 17.367 1.287 1.00 88.81 82 LYS A O 1
ATOM 655 N N . THR A 1 83 ? -5.749 16.445 -0.587 1.00 89.19 83 THR A N 1
ATOM 656 C CA . THR A 1 83 ? -7.025 16.378 -1.327 1.00 89.19 83 THR A CA 1
ATOM 657 C C . THR A 1 83 ? -7.821 15.088 -1.052 1.00 89.19 83 THR A C 1
ATOM 659 O O . THR A 1 83 ? -8.813 14.827 -1.719 1.00 89.19 83 THR A O 1
ATOM 662 N N . GLY A 1 84 ? -7.366 14.209 -0.153 1.00 88.31 84 GLY A N 1
ATOM 663 C CA . GLY A 1 84 ? -8.054 12.953 0.186 1.00 88.31 84 GLY A CA 1
ATOM 664 C C . GLY A 1 84 ? -7.829 11.787 -0.790 1.00 88.31 84 GLY A C 1
ATOM 665 O O . GLY A 1 84 ? -8.340 10.688 -0.577 1.00 88.31 84 GLY A O 1
ATOM 666 N N . LYS A 1 85 ? -7.030 11.969 -1.852 1.00 91.75 85 LYS A N 1
ATOM 667 C CA . LYS A 1 85 ? -6.641 10.872 -2.760 1.00 91.75 85 LYS A CA 1
ATOM 668 C C . LYS A 1 85 ? -5.555 10.004 -2.121 1.00 91.75 85 LYS A C 1
ATOM 670 O O . LYS A 1 85 ? -4.621 10.538 -1.516 1.00 91.75 85 LYS A O 1
ATOM 675 N N . ILE A 1 86 ? -5.634 8.687 -2.321 1.00 94.25 86 ILE A N 1
ATOM 676 C CA . ILE A 1 86 ? -4.677 7.712 -1.776 1.00 94.25 86 ILE A CA 1
ATOM 677 C C . ILE A 1 86 ? -3.590 7.400 -2.812 1.00 94.25 86 ILE A C 1
ATOM 679 O O . ILE A 1 86 ? -3.871 6.885 -3.898 1.00 94.25 86 ILE A O 1
ATOM 683 N N . LYS A 1 87 ? -2.334 7.696 -2.467 1.00 94.62 87 LYS A N 1
ATOM 684 C CA . LYS A 1 87 ? -1.146 7.425 -3.291 1.00 94.62 87 LYS A CA 1
ATOM 685 C C . LYS A 1 87 ? -0.556 6.044 -2.998 1.00 94.62 87 LYS A C 1
ATOM 687 O O . LYS A 1 87 ? -0.525 5.608 -1.846 1.00 94.62 87 LYS A O 1
ATOM 692 N N . ARG A 1 88 ? -0.010 5.404 -4.040 1.00 95.00 88 ARG A N 1
ATOM 693 C CA . ARG A 1 88 ? 0.751 4.143 -3.976 1.00 95.00 88 ARG A CA 1
ATOM 694 C C . ARG A 1 88 ? 1.929 4.134 -4.957 1.00 95.00 88 ARG A C 1
ATOM 696 O O . ARG A 1 88 ? 1.886 4.779 -6.004 1.00 95.00 88 ARG A O 1
ATOM 703 N N . LYS A 1 89 ? 2.965 3.345 -4.664 1.00 94.94 89 LYS A N 1
ATOM 704 C CA . LYS A 1 89 ? 4.027 3.027 -5.639 1.00 94.94 89 LYS A CA 1
ATOM 705 C C . LYS A 1 89 ? 3.593 1.872 -6.556 1.00 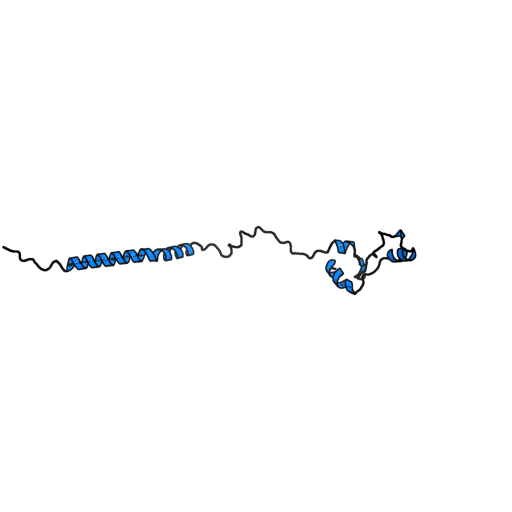94.94 89 LYS A C 1
ATOM 707 O O . LYS A 1 89 ? 2.750 1.058 -6.170 1.00 94.94 89 LYS A O 1
ATOM 712 N N . HIS A 1 90 ? 4.136 1.803 -7.774 1.00 94.31 90 HIS A N 1
ATOM 713 C CA . HIS A 1 90 ? 3.924 0.646 -8.653 1.00 94.31 90 HIS A CA 1
ATOM 714 C C . HIS A 1 90 ? 4.762 -0.559 -8.203 1.00 94.31 90 HIS A C 1
ATOM 716 O O . HIS A 1 90 ? 5.826 -0.407 -7.602 1.00 94.31 90 HIS A O 1
ATOM 722 N N . ALA A 1 91 ? 4.262 -1.758 -8.503 1.00 93.00 91 ALA A N 1
ATOM 723 C CA . ALA A 1 91 ? 4.978 -3.012 -8.297 1.00 93.00 91 ALA A CA 1
ATOM 724 C C . ALA A 1 91 ? 6.001 -3.273 -9.425 1.00 93.00 91 ALA A C 1
ATOM 726 O O . ALA A 1 91 ? 6.060 -2.535 -10.408 1.00 93.00 91 ALA A O 1
ATOM 727 N N . TYR A 1 92 ? 6.787 -4.347 -9.287 1.00 92.94 92 TYR A N 1
ATOM 728 C CA . TYR A 1 92 ? 7.733 -4.855 -10.298 1.00 92.94 92 TYR A CA 1
ATOM 729 C C . TYR A 1 92 ? 8.970 -3.981 -10.584 1.00 92.94 92 TYR A C 1
ATOM 731 O O . TYR A 1 92 ? 9.574 -4.083 -11.653 1.00 92.94 92 TYR A O 1
ATOM 739 N N . THR A 1 93 ? 9.391 -3.141 -9.637 1.00 90.56 93 THR A N 1
ATOM 740 C CA . THR A 1 93 ? 10.543 -2.236 -9.805 1.00 90.56 93 THR A CA 1
ATOM 741 C C . THR A 1 93 ? 11.883 -2.809 -9.343 1.00 90.56 93 THR A C 1
ATOM 743 O O . THR A 1 93 ? 12.912 -2.341 -9.818 1.00 90.56 93 THR A O 1
ATOM 746 N N . SER A 1 94 ? 11.886 -3.801 -8.448 1.00 89.62 94 SER A N 1
ATOM 747 C CA . SER A 1 94 ? 13.098 -4.353 -7.827 1.00 89.62 94 SER A CA 1
ATOM 748 C C . SER A 1 94 ? 13.636 -5.581 -8.568 1.00 89.62 94 SER A C 1
ATOM 750 O O . SER A 1 94 ? 14.636 -5.497 -9.276 1.00 89.62 94 SER A O 1
ATOM 752 N N . HIS A 1 95 ? 12.957 -6.722 -8.440 1.00 92.75 95 HIS A N 1
ATOM 753 C CA . HIS A 1 95 ? 13.410 -7.994 -8.997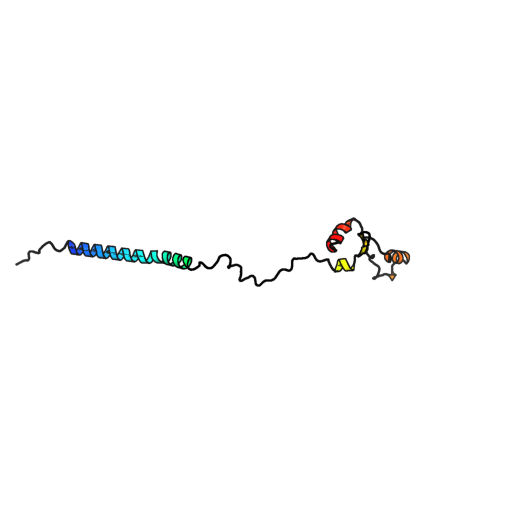 1.00 92.75 95 HIS A CA 1
ATOM 754 C C . HIS A 1 95 ? 13.206 -8.042 -10.523 1.00 92.75 95 HIS A C 1
ATOM 756 O O . HIS A 1 95 ? 12.163 -7.616 -11.042 1.00 92.75 95 HIS A O 1
ATOM 762 N N . LEU A 1 96 ? 14.222 -8.526 -11.250 1.00 93.94 96 LEU A N 1
ATOM 763 C CA . LEU A 1 96 ? 14.262 -8.573 -12.720 1.00 93.94 96 LEU A CA 1
ATOM 764 C C . LEU A 1 96 ? 14.020 -7.202 -13.379 1.00 93.94 96 LEU A C 1
ATOM 766 O O . LEU A 1 96 ? 13.330 -7.086 -14.392 1.00 93.94 96 LEU A O 1
ATOM 770 N N . ALA A 1 97 ? 14.520 -6.118 -12.785 1.00 92.69 97 ALA A N 1
ATOM 771 C CA . ALA A 1 97 ? 14.561 -4.809 -13.440 1.00 92.69 97 ALA A CA 1
ATOM 772 C C . ALA A 1 97 ? 15.458 -4.752 -14.704 1.00 92.69 97 ALA A C 1
ATOM 774 O O . ALA A 1 97 ? 15.127 -3.969 -15.605 1.00 92.69 97 ALA A O 1
ATOM 775 N N . PRO A 1 98 ? 16.547 -5.548 -14.825 1.00 94.00 98 PRO A N 1
ATOM 776 C CA . PRO A 1 98 ? 17.359 -5.587 -16.043 1.00 94.00 98 PRO A CA 1
ATOM 777 C C . PRO A 1 98 ? 16.558 -5.982 -17.289 1.00 94.00 98 PRO A C 1
ATOM 779 O O . PRO A 1 98 ? 16.645 -5.293 -18.298 1.00 94.00 98 PRO A O 1
ATOM 782 N N . ASN A 1 99 ? 15.672 -6.975 -17.171 1.00 95.75 99 ASN A N 1
ATOM 783 C CA . ASN A 1 99 ? 14.887 -7.526 -18.287 1.00 95.75 99 ASN A CA 1
ATOM 784 C C . ASN A 1 99 ? 13.733 -6.614 -18.746 1.00 95.75 99 ASN A C 1
ATOM 786 O O . ASN A 1 99 ? 12.979 -6.962 -19.650 1.00 95.75 99 ASN A O 1
ATOM 790 N N . LYS A 1 100 ? 13.545 -5.456 -18.103 1.00 95.44 100 LYS A N 1
ATOM 791 C CA . LYS A 1 100 ? 12.486 -4.498 -18.440 1.00 95.44 100 LYS A CA 1
ATOM 792 C C . LYS A 1 100 ? 13.030 -3.395 -19.337 1.00 95.44 100 LYS A C 1
ATOM 794 O O . LYS A 1 100 ? 14.113 -2.853 -19.089 1.00 95.44 100 LYS A O 1
ATOM 799 N N . THR A 1 101 ? 12.227 -2.974 -20.312 1.00 96.94 101 THR A N 1
ATOM 800 C CA . THR A 1 101 ? 12.570 -1.845 -21.188 1.00 96.94 101 THR A CA 1
ATOM 801 C C . THR A 1 101 ? 12.760 -0.552 -20.384 1.00 96.94 101 THR A C 1
ATOM 803 O O . THR A 1 101 ? 12.201 -0.359 -19.296 1.00 96.94 101 THR A O 1
ATOM 806 N N . THR A 1 102 ? 13.548 0.384 -20.913 1.00 95.94 102 THR A N 1
ATOM 807 C CA . THR A 1 102 ? 13.763 1.704 -20.291 1.00 95.94 102 THR A CA 1
ATOM 808 C C . THR A 1 102 ? 12.454 2.485 -20.144 1.00 95.94 102 THR A C 1
ATOM 810 O O . THR A 1 102 ? 12.227 3.127 -19.113 1.00 95.94 102 THR A O 1
ATOM 813 N N . LYS A 1 103 ? 11.551 2.368 -21.128 1.00 96.50 103 LYS A N 1
ATOM 814 C CA . LYS A 1 103 ? 10.199 2.945 -21.103 1.00 96.50 103 LYS A CA 1
ATOM 815 C C . LYS A 1 103 ? 9.371 2.395 -19.940 1.00 96.50 103 LYS A C 1
ATOM 817 O O . LYS A 1 103 ? 8.832 3.182 -19.161 1.00 96.50 103 LYS A O 1
ATOM 822 N N . GLN A 1 104 ? 9.334 1.073 -19.768 1.00 95.94 104 GLN A N 1
ATOM 823 C CA . GLN A 1 104 ? 8.591 0.433 -18.679 1.00 95.94 104 GLN A CA 1
ATOM 824 C C . GLN A 1 104 ? 9.140 0.850 -17.309 1.00 95.94 104 GLN A C 1
ATOM 826 O O . GLN A 1 104 ? 8.378 1.258 -16.433 1.00 95.94 104 GLN A O 1
ATOM 831 N N . LYS A 1 105 ? 10.469 0.858 -17.134 1.00 95.31 105 LYS A N 1
ATOM 832 C CA . LYS A 1 105 ? 11.107 1.343 -15.897 1.00 95.31 105 LYS A CA 1
ATOM 833 C C . LYS A 1 105 ? 10.711 2.787 -15.571 1.00 95.31 105 LYS A C 1
ATOM 835 O O . LYS A 1 105 ? 10.408 3.090 -14.420 1.00 95.31 105 LYS A O 1
ATOM 840 N N . ARG A 1 106 ? 10.663 3.678 -16.568 1.00 95.50 106 ARG A N 1
ATOM 841 C CA . ARG A 1 106 ? 10.252 5.082 -16.385 1.00 95.50 106 ARG A CA 1
ATOM 842 C C . ARG A 1 106 ? 8.799 5.210 -15.925 1.00 95.50 106 ARG A C 1
ATOM 844 O O . ARG A 1 106 ? 8.516 6.041 -15.067 1.00 95.50 106 ARG A O 1
ATOM 851 N N . GLN A 1 107 ? 7.897 4.400 -16.474 1.00 95.06 107 GLN A N 1
ATOM 852 C CA . GLN A 1 107 ? 6.489 4.393 -16.070 1.00 95.06 107 GLN A CA 1
ATOM 853 C C . GLN A 1 107 ? 6.324 3.882 -14.632 1.00 95.06 107 GLN A C 1
ATOM 855 O O . GLN A 1 107 ? 5.680 4.545 -13.824 1.00 95.06 107 GLN A O 1
ATOM 860 N N . LEU A 1 108 ? 6.985 2.774 -14.278 1.00 94.94 108 LEU A N 1
ATOM 861 C CA . LEU A 1 108 ? 6.891 2.171 -12.942 1.00 94.94 108 LEU A CA 1
ATOM 862 C C . LEU A 1 108 ? 7.505 3.035 -11.822 1.00 94.94 108 LEU A C 1
ATOM 864 O O . LEU A 1 108 ? 7.142 2.873 -10.660 1.00 94.94 108 LEU A O 1
ATOM 868 N N . ARG A 1 109 ? 8.416 3.966 -12.143 1.00 93.75 109 ARG A N 1
ATOM 869 C CA . ARG A 1 109 ? 8.980 4.918 -11.164 1.00 93.75 109 ARG A CA 1
ATOM 870 C C . ARG A 1 109 ? 7.974 5.963 -10.679 1.00 93.75 109 ARG A C 1
ATOM 872 O O . ARG A 1 109 ? 8.155 6.501 -9.588 1.00 93.75 109 ARG A O 1
ATOM 879 N N . LYS A 1 110 ? 6.960 6.293 -11.483 1.00 94.06 110 LYS A N 1
ATOM 880 C CA . LYS A 1 110 ? 5.981 7.327 -11.126 1.00 94.06 110 LYS A CA 1
ATOM 881 C C . LYS A 1 110 ? 5.095 6.846 -9.973 1.00 94.06 110 LYS A C 1
ATOM 883 O O . LYS A 1 110 ? 4.912 5.654 -9.760 1.00 94.06 110 LYS A O 1
ATOM 888 N N . VAL A 1 111 ? 4.561 7.778 -9.192 1.00 93.75 111 VAL A N 1
ATOM 889 C CA . VAL A 1 111 ? 3.598 7.451 -8.132 1.00 93.75 111 VAL A CA 1
ATOM 890 C C . VAL A 1 111 ? 2.199 7.466 -8.736 1.00 93.75 111 VAL A C 1
ATOM 892 O O . VAL A 1 111 ? 1.843 8.414 -9.433 1.00 93.75 111 VAL A O 1
ATOM 895 N N . GLY A 1 112 ? 1.419 6.421 -8.463 1.00 93.25 112 GLY A N 1
ATOM 896 C CA . GLY A 1 112 ? 0.047 6.279 -8.938 1.00 93.25 112 GLY A CA 1
ATOM 897 C C . GLY A 1 112 ? -0.983 6.511 -7.835 1.00 93.25 112 GLY A C 1
ATOM 898 O O . GLY A 1 112 ? -0.666 6.498 -6.641 1.00 93.25 112 GLY A O 1
ATOM 899 N N . VAL A 1 113 ? -2.236 6.686 -8.245 1.00 94.81 113 VAL A N 1
ATOM 900 C CA . VAL A 1 113 ? -3.399 6.696 -7.348 1.00 94.81 113 VAL A CA 1
ATOM 901 C C . VAL A 1 113 ? -4.002 5.287 -7.303 1.00 94.81 113 VAL A C 1
ATOM 903 O O . VAL A 1 113 ? -3.839 4.484 -8.229 1.00 94.81 113 VAL A O 1
ATOM 906 N N . VAL A 1 114 ? -4.622 4.940 -6.181 1.00 94.25 114 VAL A N 1
ATOM 907 C CA . VAL A 1 114 ? -5.391 3.696 -6.047 1.00 94.25 114 VAL A CA 1
ATOM 908 C C . VAL A 1 114 ? -6.642 3.763 -6.933 1.00 94.25 114 VAL A C 1
ATOM 910 O O . VAL A 1 114 ? -7.273 4.809 -7.035 1.00 94.25 114 VAL A O 1
ATOM 913 N N . HIS A 1 115 ? -6.992 2.643 -7.565 1.00 94.12 115 HIS A N 1
ATOM 914 C CA . HIS A 1 115 ? -8.217 2.524 -8.351 1.00 94.12 115 HIS A CA 1
ATOM 915 C C . HIS A 1 115 ? -9.465 2.549 -7.459 1.00 94.12 115 HIS A C 1
ATOM 917 O O . HIS A 1 115 ? -9.442 2.039 -6.338 1.00 94.12 115 HIS A O 1
ATOM 923 N N . GLU A 1 116 ? -10.567 3.083 -7.974 1.00 92.94 116 GLU A N 1
ATOM 924 C CA . GLU A 1 116 ? -11.800 3.342 -7.221 1.00 92.94 116 GLU A CA 1
ATOM 925 C C . GLU A 1 116 ? -12.345 2.108 -6.495 1.00 92.94 116 GLU A C 1
ATOM 927 O O . GLU A 1 116 ? -12.709 2.180 -5.322 1.00 92.94 116 GLU A O 1
ATOM 932 N N . THR A 1 117 ? -12.273 0.948 -7.149 1.00 95.06 117 THR A N 1
ATOM 933 C CA . THR A 1 117 ? -12.729 -0.343 -6.607 1.00 95.06 117 THR A CA 1
ATOM 934 C C . THR A 1 117 ? -12.076 -0.724 -5.276 1.00 95.06 117 THR A C 1
ATOM 936 O O . THR A 1 117 ? -12.713 -1.358 -4.441 1.00 95.06 117 THR A O 1
ATOM 939 N N . GLN A 1 118 ? -10.818 -0.334 -5.042 1.00 92.44 118 GLN A N 1
ATOM 940 C CA . GLN A 1 118 ? -10.074 -0.697 -3.828 1.00 92.44 118 GLN A CA 1
ATOM 941 C C . GLN A 1 118 ? -10.130 0.383 -2.740 1.00 92.44 118 GLN A C 1
ATOM 943 O O . GLN A 1 118 ? -9.667 0.150 -1.620 1.00 92.44 118 GLN A O 1
ATOM 948 N N . LEU A 1 119 ? -10.691 1.562 -3.031 1.00 92.50 119 LEU A N 1
ATOM 949 C CA . LEU A 1 119 ? -10.666 2.695 -2.104 1.00 92.50 119 LEU A CA 1
ATOM 950 C C . LEU A 1 119 ? -11.380 2.383 -0.788 1.00 92.50 119 LEU A C 1
ATOM 952 O O . LEU A 1 119 ? -10.837 2.686 0.272 1.00 92.50 119 LEU A O 1
ATOM 956 N N . LYS A 1 120 ? -12.557 1.746 -0.844 1.00 91.88 120 LYS A N 1
ATOM 957 C CA . LYS A 1 120 ? -13.351 1.409 0.351 1.00 91.88 120 LYS A CA 1
ATOM 958 C C . LYS A 1 120 ? -12.564 0.515 1.311 1.00 91.88 120 LYS A C 1
ATOM 960 O O . LYS A 1 120 ? -12.469 0.810 2.499 1.00 91.88 120 LYS A O 1
ATOM 965 N N . THR A 1 121 ? -11.947 -0.535 0.777 1.00 93.00 121 THR A N 1
ATOM 966 C CA . THR A 1 121 ? -11.159 -1.490 1.561 1.00 93.00 121 THR A CA 1
ATOM 967 C C . THR A 1 121 ? -9.929 -0.830 2.174 1.00 93.00 121 THR A C 1
ATOM 969 O O . THR A 1 121 ? -9.645 -1.045 3.345 1.00 93.00 121 THR A O 1
ATOM 972 N N . ILE A 1 122 ? -9.205 0.006 1.423 1.00 93.25 122 ILE A N 1
ATOM 973 C CA . ILE A 1 122 ? -7.982 0.644 1.934 1.00 93.25 122 ILE A CA 1
ATOM 974 C C . ILE A 1 122 ? -8.291 1.698 3.000 1.00 93.25 122 ILE A C 1
ATOM 976 O O . ILE A 1 122 ? -7.578 1.754 4.001 1.00 93.25 122 ILE A O 1
ATOM 980 N N . LYS A 1 123 ? -9.360 2.486 2.834 1.00 91.38 123 LYS A N 1
ATOM 981 C CA . LYS A 1 123 ? -9.797 3.452 3.856 1.00 91.38 123 LYS A CA 1
ATOM 982 C C . LYS A 1 123 ? -10.124 2.762 5.181 1.00 91.38 123 LYS A C 1
ATOM 984 O O . LYS A 1 123 ? -9.627 3.177 6.222 1.00 91.38 123 LYS A O 1
ATOM 989 N N . ALA A 1 124 ? -10.827 1.627 5.133 1.00 91.69 124 ALA A N 1
ATOM 990 C CA . ALA A 1 124 ? -11.119 0.834 6.329 1.00 91.69 124 ALA A CA 1
ATOM 991 C C . ALA A 1 124 ? -9.851 0.357 7.075 1.00 91.69 124 ALA A C 1
ATOM 993 O O . ALA A 1 124 ? -9.862 0.221 8.297 1.00 91.69 124 ALA A O 1
ATOM 994 N N . LEU A 1 125 ? -8.739 0.129 6.363 1.00 92.19 125 LEU A N 1
ATOM 995 C CA . LEU A 1 125 ? -7.463 -0.291 6.962 1.00 92.19 125 LEU A CA 1
ATOM 996 C C . LEU A 1 125 ? -6.676 0.867 7.595 1.00 92.19 125 LEU A C 1
ATOM 998 O O . LEU A 1 125 ? -5.878 0.623 8.507 1.00 92.19 125 LEU A O 1
ATOM 1002 N N . LEU A 1 126 ? -6.850 2.086 7.075 1.00 89.88 126 LEU A N 1
ATOM 1003 C CA . LEU A 1 126 ? -6.162 3.298 7.526 1.00 89.88 126 LEU A CA 1
ATOM 1004 C C . LEU A 1 126 ? -6.943 4.078 8.589 1.00 89.88 126 LEU A C 1
ATOM 1006 O O . LEU A 1 126 ? -6.313 4.834 9.313 1.00 89.88 126 LEU A O 1
ATOM 1010 N N . GLN A 1 127 ? -8.251 3.831 8.735 1.00 83.19 127 GLN A N 1
ATOM 1011 C CA . GLN A 1 127 ? -9.132 4.536 9.685 1.00 83.19 127 GLN A CA 1
ATOM 1012 C C . GLN A 1 127 ? -9.116 6.059 9.486 1.00 83.19 127 GLN A C 1
ATOM 1014 O O . GLN A 1 127 ? -9.195 6.808 10.457 1.00 83.19 127 GLN A O 1
ATOM 1019 N N . ASP A 1 128 ? -9.019 6.464 8.216 1.00 67.06 128 ASP A N 1
ATOM 1020 C CA . ASP A 1 128 ? -9.110 7.841 7.719 1.00 67.06 128 ASP A CA 1
ATOM 1021 C C . ASP A 1 128 ? -10.460 8.082 7.022 1.00 67.06 128 ASP A C 1
ATOM 1023 O O . ASP A 1 128 ? -10.964 7.140 6.352 1.00 67.06 128 ASP A O 1
#